Protein AF-A0A5C9DVX3-F1 (afdb_monomer_lite)

Structure (mmCIF, N/CA/C/O backbone):
data_AF-A0A5C9DVX3-F1
#
_entry.id   AF-A0A5C9DVX3-F1
#
loop_
_atom_site.group_PDB
_atom_site.id
_atom_site.type_symbol
_atom_site.label_atom_id
_atom_site.label_alt_id
_atom_site.label_comp_id
_atom_site.label_asym_id
_atom_site.label_entity_id
_atom_site.label_seq_id
_atom_site.pdbx_PDB_ins_code
_atom_site.Cartn_x
_atom_site.Cartn_y
_atom_site.Cartn_z
_atom_site.occupancy
_atom_site.B_iso_or_equiv
_atom_site.auth_seq_id
_atom_site.auth_comp_id
_atom_site.auth_asym_id
_atom_site.auth_atom_id
_atom_site.pdbx_PDB_model_num
ATOM 1 N N . MET A 1 1 ? 12.433 -5.800 -18.754 1.00 33.38 1 MET A N 1
ATOM 2 C CA . MET A 1 1 ? 11.042 -5.882 -19.248 1.00 33.38 1 MET A CA 1
ATOM 3 C C . MET A 1 1 ? 10.271 -4.743 -18.607 1.00 33.38 1 MET A C 1
ATOM 5 O O . MET A 1 1 ? 10.291 -4.656 -17.389 1.00 33.38 1 MET A O 1
ATOM 9 N N . GLY A 1 2 ? 9.710 -3.823 -19.393 1.00 39.47 2 GLY A N 1
ATOM 10 C CA . GLY A 1 2 ? 8.912 -2.724 -18.844 1.00 39.47 2 GLY A CA 1
ATOM 11 C C . GLY A 1 2 ? 7.552 -3.257 -18.413 1.00 39.47 2 GLY A C 1
ATOM 12 O O . GLY A 1 2 ? 6.823 -3.784 -19.248 1.00 39.47 2 GLY A O 1
ATOM 13 N N . GLN A 1 3 ? 7.237 -3.179 -17.122 1.00 51.22 3 GLN A N 1
ATOM 14 C CA . GLN A 1 3 ? 5.872 -3.402 -16.661 1.00 51.22 3 GLN A CA 1
ATOM 15 C C . GLN A 1 3 ? 5.030 -2.209 -17.138 1.00 51.22 3 GLN A C 1
ATOM 17 O O . GLN A 1 3 ? 5.364 -1.066 -16.827 1.00 51.22 3 GLN A O 1
ATOM 22 N N . ASN A 1 4 ? 3.970 -2.458 -17.912 1.00 55.84 4 ASN A N 1
ATOM 23 C CA . ASN A 1 4 ? 2.972 -1.434 -18.224 1.00 55.84 4 ASN A CA 1
ATOM 24 C C . ASN A 1 4 ? 2.184 -1.137 -16.944 1.00 55.84 4 ASN A C 1
ATOM 26 O O . ASN A 1 4 ? 1.189 -1.794 -16.648 1.00 55.84 4 ASN A O 1
ATOM 30 N N . LEU A 1 5 ? 2.673 -0.186 -16.151 1.00 67.06 5 LEU A N 1
ATOM 31 C CA . LEU A 1 5 ? 1.954 0.327 -14.994 1.00 67.06 5 LEU A CA 1
ATOM 32 C C . LEU A 1 5 ? 0.912 1.335 -15.493 1.00 67.06 5 LEU A C 1
ATOM 34 O O . LEU A 1 5 ? 1.266 2.374 -16.045 1.00 67.06 5 LEU A O 1
ATOM 38 N N . GLU A 1 6 ? -0.369 1.048 -15.272 1.00 70.56 6 GLU A N 1
ATOM 39 C CA . GLU A 1 6 ? -1.479 1.962 -15.562 1.00 70.56 6 GLU A CA 1
ATOM 40 C C . GLU A 1 6 ? -2.295 2.223 -14.290 1.00 70.56 6 GLU A C 1
ATOM 42 O O . GLU A 1 6 ? -2.454 1.344 -13.446 1.00 70.56 6 GLU A O 1
ATOM 47 N N . GLY A 1 7 ? -2.823 3.438 -14.125 1.00 75.19 7 GLY A N 1
ATOM 48 C CA . GLY A 1 7 ? -3.703 3.775 -13.001 1.00 75.19 7 GLY A CA 1
ATOM 49 C C . GLY A 1 7 ? -2.993 3.875 -11.640 1.00 75.19 7 GLY A C 1
ATOM 50 O O . GLY A 1 7 ? -2.005 4.593 -11.490 1.00 75.19 7 GLY A O 1
ATOM 51 N N . ILE A 1 8 ? -3.539 3.201 -10.618 1.00 77.00 8 ILE A N 1
ATOM 52 C CA . ILE A 1 8 ? -3.062 3.275 -9.220 1.00 77.00 8 ILE A CA 1
ATOM 53 C C . ILE A 1 8 ? -1.598 2.813 -9.070 1.00 77.00 8 ILE A C 1
ATOM 55 O O . ILE A 1 8 ? -0.836 3.545 -8.431 1.00 77.00 8 ILE A O 1
ATOM 59 N N . PRO A 1 9 ? -1.166 1.678 -9.663 1.00 83.56 9 PRO A N 1
ATOM 60 C CA . PRO A 1 9 ? 0.241 1.274 -9.660 1.00 83.56 9 PRO A CA 1
ATOM 61 C C . PRO A 1 9 ? 1.209 2.354 -10.163 1.00 83.56 9 PRO A C 1
ATOM 63 O O . PRO A 1 9 ? 2.208 2.630 -9.505 1.00 83.56 9 PRO A O 1
ATOM 66 N N . ALA A 1 10 ? 0.900 3.025 -11.279 1.00 82.88 10 ALA A N 1
ATOM 67 C CA . ALA A 1 10 ? 1.763 4.066 -11.850 1.00 82.88 10 ALA A CA 1
ATOM 68 C C . ALA A 1 10 ? 1.896 5.297 -10.935 1.00 82.88 10 ALA A C 1
ATOM 70 O O . ALA A 1 10 ? 2.981 5.870 -10.786 1.00 82.88 10 ALA A O 1
ATOM 71 N N . LEU A 1 11 ? 0.791 5.689 -10.290 1.00 80.69 11 LEU A N 1
ATOM 72 C CA . LEU A 1 11 ? 0.776 6.785 -9.322 1.00 80.69 11 LEU A CA 1
ATOM 73 C C . LEU A 1 11 ? 1.651 6.458 -8.107 1.00 80.69 11 LEU A C 1
ATOM 75 O O . LEU A 1 11 ? 2.504 7.258 -7.727 1.00 80.69 11 LEU A O 1
ATOM 79 N N . LEU A 1 12 ? 1.456 5.280 -7.511 1.00 83.44 12 LEU A N 1
ATOM 80 C CA . LEU A 1 12 ? 2.228 4.847 -6.347 1.00 83.44 12 LEU A CA 1
ATOM 81 C C . LEU A 1 12 ? 3.705 4.689 -6.691 1.00 83.44 12 LEU A C 1
ATOM 83 O O . LEU A 1 12 ? 4.555 5.126 -5.919 1.00 83.44 12 LEU A O 1
ATOM 87 N N . TYR A 1 13 ? 4.012 4.160 -7.874 1.00 83.81 13 TYR A N 1
ATOM 88 C CA . TYR A 1 13 ? 5.383 4.051 -8.355 1.00 83.81 13 TYR A CA 1
ATOM 89 C C . TYR A 1 13 ? 6.066 5.405 -8.411 1.00 83.81 13 TYR A C 1
ATOM 91 O O . TYR A 1 13 ? 7.177 5.546 -7.914 1.00 83.81 13 TYR A O 1
ATOM 99 N N . SER A 1 14 ? 5.385 6.419 -8.936 1.00 82.81 14 SER A N 1
ATOM 100 C CA . SER A 1 14 ? 5.941 7.770 -9.025 1.00 82.81 14 SER A CA 1
ATOM 101 C C . SER A 1 14 ? 6.258 8.357 -7.642 1.00 82.81 14 SER A C 1
ATOM 103 O O . SER A 1 14 ? 7.316 8.957 -7.462 1.00 82.81 14 SER A O 1
ATOM 105 N N . VAL A 1 15 ? 5.384 8.135 -6.652 1.00 81.00 15 VAL A N 1
ATOM 106 C CA . VAL A 1 15 ? 5.591 8.584 -5.262 1.00 81.00 15 VAL A CA 1
ATOM 107 C C . VAL A 1 15 ? 6.782 7.872 -4.615 1.00 81.00 15 VAL A C 1
ATOM 109 O O . VAL A 1 15 ? 7.666 8.527 -4.068 1.00 81.00 15 VAL A O 1
ATOM 112 N N . PHE A 1 16 ? 6.840 6.540 -4.692 1.00 83.19 16 PHE A N 1
ATOM 113 C CA . PHE A 1 16 ? 7.924 5.763 -4.082 1.00 83.19 16 PHE A CA 1
ATOM 114 C C . PHE A 1 16 ? 9.266 5.926 -4.811 1.00 83.19 16 PHE A C 1
ATOM 116 O O . PHE A 1 16 ? 10.325 5.873 -4.188 1.00 83.19 16 PHE A O 1
ATOM 123 N N . TRP A 1 17 ? 9.252 6.158 -6.125 1.00 84.88 17 TRP A N 1
ATOM 124 C CA . TRP A 1 17 ? 10.472 6.366 -6.903 1.00 84.88 17 TRP A CA 1
ATOM 125 C C . TRP A 1 17 ? 11.194 7.644 -6.487 1.00 84.88 17 TRP A C 1
ATOM 127 O O . TRP A 1 17 ? 12.403 7.608 -6.259 1.00 84.88 17 TRP A O 1
ATOM 137 N N . GLN A 1 18 ? 10.462 8.751 -6.328 1.00 82.06 18 GLN A N 1
ATOM 138 C CA . GLN A 1 18 ? 11.050 10.015 -5.879 1.00 82.06 18 GLN A CA 1
ATOM 139 C C . GLN A 1 18 ? 11.680 9.870 -4.492 1.00 82.06 18 GLN A C 1
ATOM 141 O O . GLN A 1 18 ? 12.819 10.278 -4.275 1.00 82.06 18 GLN A O 1
ATOM 146 N N . THR A 1 19 ? 10.982 9.217 -3.567 1.00 79.62 19 THR A N 1
ATOM 147 C CA . THR A 1 19 ? 11.443 9.069 -2.181 1.00 79.62 19 THR A CA 1
ATOM 148 C C . THR A 1 19 ? 12.609 8.089 -2.054 1.00 79.62 19 THR A C 1
ATOM 150 O O . THR A 1 19 ? 13.501 8.299 -1.231 1.00 79.62 19 THR A O 1
ATOM 153 N N . LYS A 1 20 ? 12.672 7.064 -2.914 1.00 78.44 20 LYS A N 1
ATOM 154 C CA . LYS A 1 20 ? 13.849 6.197 -3.064 1.00 78.44 20 LYS A CA 1
ATOM 155 C C . LYS A 1 20 ? 15.043 6.956 -3.639 1.00 78.44 20 LYS A C 1
ATOM 157 O O . LYS A 1 20 ? 16.143 6.823 -3.114 1.00 78.44 20 LYS A O 1
ATOM 162 N N . ALA A 1 21 ? 14.845 7.744 -4.697 1.00 75.94 21 ALA A N 1
ATOM 163 C CA . ALA A 1 21 ? 15.920 8.507 -5.337 1.00 75.94 21 ALA A CA 1
ATOM 164 C C . ALA A 1 21 ? 16.588 9.503 -4.372 1.00 75.94 21 ALA A C 1
ATOM 166 O O . ALA A 1 21 ? 17.780 9.770 -4.494 1.00 75.94 21 ALA A O 1
ATOM 167 N N . MET A 1 22 ? 15.836 10.00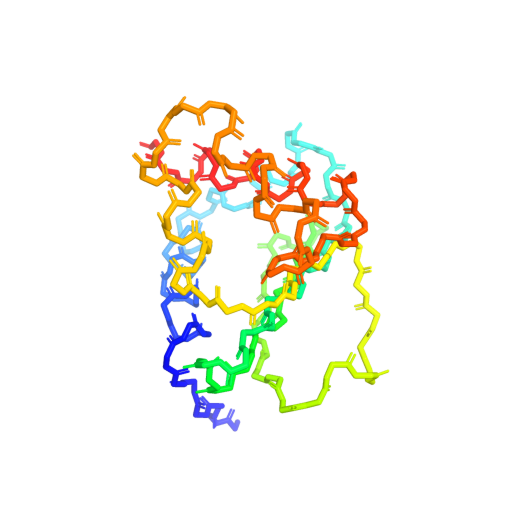7 -3.392 1.00 80.94 22 MET A N 1
ATOM 168 C CA . MET A 1 22 ? 16.326 10.918 -2.354 1.00 80.94 22 MET A CA 1
ATOM 169 C C . MET A 1 22 ? 16.909 10.211 -1.116 1.00 80.94 22 MET A C 1
ATOM 171 O O . MET A 1 22 ? 17.375 10.887 -0.209 1.00 80.94 22 MET A O 1
ATOM 175 N N . GLY A 1 23 ? 16.874 8.875 -1.040 1.00 80.56 23 GLY A N 1
ATOM 176 C CA . GLY A 1 23 ? 17.358 8.099 0.115 1.00 80.56 23 GLY A CA 1
ATOM 177 C C . GLY A 1 23 ? 16.396 8.029 1.311 1.00 80.56 23 GLY A C 1
ATOM 178 O O . GLY A 1 23 ? 16.533 7.140 2.150 1.00 80.56 23 GLY A O 1
ATOM 179 N N . PHE A 1 24 ? 15.364 8.877 1.349 1.00 85.38 24 PHE A N 1
ATOM 180 C CA . PHE A 1 24 ? 14.411 8.968 2.461 1.00 85.38 24 PHE A CA 1
ATOM 181 C C . PHE A 1 24 ? 13.624 7.691 2.735 1.00 85.38 24 PHE A C 1
ATOM 183 O O . PHE A 1 24 ? 13.255 7.426 3.879 1.00 85.38 24 PHE A O 1
ATOM 190 N N . LEU A 1 25 ? 13.349 6.883 1.706 1.00 86.88 25 LEU A N 1
ATOM 191 C CA . LEU A 1 25 ? 12.593 5.647 1.900 1.00 86.88 25 LEU A CA 1
ATOM 192 C C . LEU A 1 25 ? 13.301 4.703 2.883 1.00 86.88 25 LEU A C 1
ATOM 194 O O . LEU A 1 25 ? 12.649 4.161 3.770 1.00 86.88 25 LEU A O 1
ATOM 198 N N . LYS A 1 26 ? 14.626 4.547 2.764 1.00 88.44 26 LYS A N 1
ATOM 199 C CA . LYS A 1 26 ? 15.406 3.684 3.658 1.00 88.44 26 LYS A CA 1
ATOM 200 C C . LYS A 1 26 ? 15.366 4.198 5.097 1.00 88.44 26 LYS A C 1
ATOM 202 O O . LYS A 1 26 ? 15.046 3.436 6.000 1.00 88.44 26 LYS A O 1
ATOM 207 N N . GLU A 1 27 ? 15.592 5.496 5.289 1.00 88.88 27 GLU A N 1
ATOM 208 C CA . GLU A 1 27 ? 15.560 6.136 6.611 1.00 88.88 27 GLU A CA 1
ATOM 209 C C . GLU A 1 27 ? 14.200 5.961 7.305 1.00 88.88 27 GLU A C 1
ATOM 211 O O . GLU A 1 27 ? 14.129 5.643 8.492 1.00 88.88 27 GLU A O 1
ATOM 216 N N . ILE A 1 28 ? 13.100 6.113 6.559 1.00 88.62 28 ILE A N 1
ATOM 217 C CA . ILE A 1 28 ? 11.743 5.933 7.090 1.00 88.62 28 ILE A CA 1
ATOM 218 C C . ILE A 1 28 ? 11.490 4.476 7.489 1.00 88.62 28 ILE A C 1
ATOM 220 O O . ILE A 1 28 ? 10.878 4.232 8.532 1.00 88.62 28 ILE A O 1
ATOM 224 N N . LEU A 1 29 ? 11.923 3.512 6.672 1.00 90.06 29 LEU A N 1
ATOM 225 C CA . LEU A 1 29 ? 11.746 2.087 6.965 1.00 90.06 29 LEU A CA 1
ATOM 226 C C . LEU A 1 29 ? 12.577 1.655 8.183 1.00 90.06 29 LEU A C 1
ATOM 228 O O . LEU A 1 29 ? 12.052 0.941 9.041 1.00 90.06 29 LEU A O 1
ATOM 232 N N . GLU A 1 30 ? 13.811 2.146 8.311 1.00 90.31 30 GLU A N 1
ATOM 233 C CA . GLU A 1 30 ? 14.685 1.897 9.464 1.00 90.31 30 GLU A CA 1
ATOM 234 C C . GLU A 1 30 ? 14.112 2.496 10.758 1.00 90.31 30 GLU A C 1
ATOM 236 O O . GLU A 1 30 ? 13.989 1.787 11.761 1.00 90.31 30 GLU A O 1
ATOM 241 N N . ASP A 1 31 ? 13.677 3.761 10.741 1.00 89.88 31 ASP A N 1
ATOM 242 C CA . ASP A 1 31 ? 13.101 4.413 11.925 1.00 89.88 31 ASP A CA 1
ATOM 243 C C . ASP A 1 31 ? 11.798 3.737 12.382 1.00 89.88 31 ASP A C 1
ATOM 245 O O . ASP A 1 31 ? 11.539 3.564 13.576 1.00 89.88 31 ASP A O 1
ATOM 249 N N . LEU A 1 32 ? 10.982 3.279 11.428 1.00 88.25 32 LEU A N 1
ATOM 250 C CA . LEU A 1 32 ? 9.756 2.532 11.715 1.00 88.25 32 LEU A CA 1
ATOM 251 C C . LEU A 1 32 ? 9.994 1.039 11.996 1.00 88.25 32 LEU A C 1
ATOM 253 O O . LEU A 1 32 ? 9.026 0.332 12.301 1.00 88.25 32 LEU A O 1
ATOM 257 N N . LYS A 1 33 ? 11.244 0.558 11.934 1.00 88.62 33 LYS A N 1
ATOM 258 C CA . LYS A 1 33 ? 11.638 -0.851 12.120 1.00 88.62 33 LYS A CA 1
ATOM 259 C C . LYS A 1 33 ? 10.812 -1.802 11.252 1.00 88.62 33 LYS A C 1
ATOM 261 O O . LYS A 1 33 ? 10.244 -2.790 11.731 1.00 88.62 33 LYS A O 1
ATOM 266 N N . VAL A 1 34 ? 10.685 -1.460 9.977 1.00 87.38 34 VAL A N 1
ATOM 267 C CA . VAL A 1 34 ? 9.981 -2.261 8.976 1.00 87.38 34 VAL A CA 1
ATOM 268 C C . VAL A 1 34 ? 11.017 -3.112 8.249 1.00 87.38 34 VAL A C 1
ATOM 270 O O . VAL A 1 34 ? 11.850 -2.551 7.557 1.00 87.38 34 VAL A O 1
ATOM 273 N N . GLN A 1 35 ? 10.978 -4.438 8.439 1.00 85.81 35 GLN A N 1
ATOM 274 C CA . GLN A 1 35 ? 11.823 -5.387 7.695 1.00 85.81 35 GLN A CA 1
ATOM 275 C C . GLN A 1 35 ? 11.219 -5.669 6.323 1.00 85.81 35 GLN A C 1
ATOM 277 O O . GLN A 1 35 ? 11.710 -5.147 5.340 1.00 85.81 35 GLN A O 1
ATOM 282 N N . ASP A 1 36 ? 10.086 -6.367 6.280 1.00 91.50 36 ASP A N 1
ATOM 283 C CA . ASP A 1 36 ? 9.297 -6.542 5.064 1.00 91.50 36 ASP A CA 1
ATOM 284 C C . ASP A 1 36 ? 7.877 -6.030 5.302 1.00 91.50 36 ASP A C 1
ATOM 286 O O . ASP A 1 36 ? 7.315 -6.174 6.400 1.00 91.50 36 ASP A O 1
ATOM 290 N N . LEU A 1 37 ? 7.303 -5.373 4.294 1.00 94.50 37 LEU A N 1
ATOM 291 C CA . LEU A 1 37 ? 5.902 -4.971 4.309 1.00 94.50 37 LEU A CA 1
ATOM 292 C C . LEU A 1 37 ? 5.282 -5.073 2.920 1.00 94.50 37 LEU A C 1
ATOM 294 O O . LEU A 1 37 ? 5.711 -4.409 1.980 1.00 94.50 37 LEU A O 1
ATOM 298 N N . SER A 1 38 ? 4.197 -5.829 2.834 1.00 96.12 38 SER A N 1
ATOM 299 C CA . SER A 1 38 ? 3.430 -6.052 1.614 1.00 96.12 38 SER A CA 1
ATOM 300 C C . SER A 1 38 ? 1.990 -5.552 1.773 1.00 96.12 38 SER A C 1
ATOM 302 O O . SER A 1 38 ? 1.267 -5.930 2.699 1.00 96.12 38 SER A O 1
ATOM 304 N N . ILE A 1 39 ? 1.557 -4.651 0.888 1.00 96.12 39 ILE A N 1
ATOM 305 C CA . ILE A 1 39 ? 0.240 -4.008 0.948 1.00 96.12 39 ILE A CA 1
ATOM 306 C C . ILE A 1 39 ? -0.479 -4.144 -0.382 1.00 96.12 39 ILE A C 1
ATOM 308 O O . ILE A 1 39 ? -0.025 -3.636 -1.405 1.00 96.12 39 ILE A O 1
ATOM 312 N N . LEU A 1 40 ? -1.648 -4.773 -0.349 1.00 95.31 40 LEU A N 1
ATOM 313 C CA . LEU A 1 40 ? -2.497 -4.954 -1.516 1.00 95.31 40 LEU A CA 1
ATOM 314 C C . LEU A 1 40 ? -3.637 -3.928 -1.542 1.00 95.31 40 LEU A C 1
ATOM 316 O O . LEU A 1 40 ? -4.438 -3.819 -0.613 1.00 95.31 40 LEU A O 1
ATOM 320 N N . LEU A 1 41 ? -3.774 -3.220 -2.654 1.00 92.81 41 LEU A N 1
ATOM 321 C CA . LEU A 1 41 ? -4.900 -2.346 -2.956 1.00 92.81 41 LEU A CA 1
ATOM 322 C C . LEU A 1 41 ? -5.671 -2.926 -4.141 1.00 92.81 41 LEU A C 1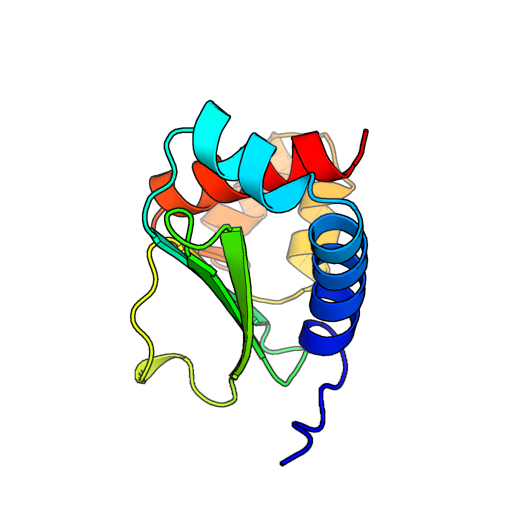
ATOM 324 O O . LEU A 1 41 ? -5.186 -2.923 -5.270 1.00 92.81 41 LEU A O 1
ATOM 328 N N . TYR A 1 42 ? -6.884 -3.417 -3.896 1.00 92.38 42 TYR A N 1
ATOM 329 C CA . TYR A 1 42 ? -7.709 -4.040 -4.927 1.00 92.38 42 TYR A CA 1
ATOM 330 C C . TYR A 1 42 ? -9.106 -3.418 -4.977 1.00 92.38 42 TYR A C 1
ATOM 332 O O . TYR A 1 42 ? -9.991 -3.727 -4.167 1.00 92.38 42 TYR A O 1
ATOM 340 N N . PHE A 1 43 ? -9.321 -2.548 -5.962 1.00 89.75 43 PHE A N 1
ATOM 341 C CA . PHE A 1 43 ? -10.592 -1.862 -6.166 1.00 89.75 43 PHE A CA 1
ATOM 342 C C . PHE A 1 43 ? -11.300 -2.406 -7.406 1.00 89.75 43 PHE A C 1
ATOM 344 O O . PHE A 1 43 ? -10.746 -2.437 -8.498 1.00 89.75 43 PHE A O 1
ATOM 351 N N . ARG A 1 44 ? -12.550 -2.849 -7.260 1.00 85.94 44 ARG A N 1
ATOM 352 C CA . ARG A 1 44 ? -13.296 -3.486 -8.361 1.00 85.94 44 ARG A CA 1
ATOM 353 C C . ARG A 1 44 ? -13.635 -2.514 -9.491 1.00 85.94 44 ARG A C 1
ATOM 355 O O . ARG A 1 44 ? -13.786 -2.942 -10.627 1.00 85.94 44 ARG A O 1
ATOM 362 N N . ASP A 1 45 ? -13.777 -1.236 -9.156 1.00 85.62 45 ASP A N 1
ATOM 363 C CA . ASP A 1 45 ? -14.043 -0.117 -10.063 1.00 85.62 45 ASP A CA 1
ATOM 364 C C . ASP A 1 45 ? -12.758 0.531 -10.609 1.00 85.62 45 ASP A C 1
ATOM 366 O O . ASP A 1 45 ? -12.848 1.486 -11.376 1.00 85.62 45 ASP A O 1
ATOM 370 N N . TYR A 1 46 ? -11.576 0.034 -10.222 1.00 81.88 46 TYR A N 1
ATOM 371 C CA . TYR A 1 46 ? -10.289 0.573 -10.654 1.00 81.88 46 TYR A CA 1
ATOM 372 C C . TYR A 1 46 ? -9.260 -0.553 -10.813 1.00 81.88 46 TYR A C 1
ATOM 374 O O . TYR A 1 46 ? -8.599 -0.952 -9.854 1.00 81.88 46 TYR A O 1
ATOM 382 N N . LYS A 1 47 ? -9.167 -1.083 -12.037 1.00 84.38 47 LYS A N 1
ATOM 383 C CA . LYS A 1 47 ? -8.204 -2.119 -12.426 1.00 84.38 47 LYS A CA 1
ATOM 384 C C . LYS A 1 47 ? -7.068 -1.521 -13.278 1.00 84.38 47 LYS A C 1
ATOM 386 O O . LYS A 1 47 ? -7.337 -0.555 -13.992 1.00 84.38 47 LYS A O 1
ATOM 391 N N . PRO A 1 48 ? -5.854 -2.102 -13.248 1.00 88.12 48 PRO A N 1
ATOM 392 C CA . PRO A 1 48 ? -5.451 -3.219 -12.388 1.00 88.12 48 PRO A CA 1
ATOM 393 C C . PRO A 1 48 ? -5.338 -2.804 -10.911 1.00 88.12 48 PRO A C 1
ATOM 395 O O . PRO A 1 48 ? -5.210 -1.623 -10.580 1.00 88.12 48 PRO A O 1
ATOM 398 N N . GLY A 1 49 ? -5.429 -3.787 -10.012 1.00 89.50 49 GLY A N 1
ATOM 399 C CA . GLY A 1 49 ? -5.067 -3.603 -8.607 1.00 89.50 49 GLY A CA 1
ATOM 400 C C . GLY A 1 49 ? -3.563 -3.371 -8.450 1.00 89.50 49 GLY A C 1
ATOM 401 O O . GLY A 1 49 ? -2.807 -3.435 -9.417 1.00 89.50 49 GLY A O 1
ATOM 402 N N . CYS A 1 50 ? -3.119 -3.113 -7.226 1.00 92.81 50 CYS A N 1
ATOM 403 C CA . CYS A 1 50 ? -1.727 -2.794 -6.929 1.00 92.81 50 CYS A CA 1
ATOM 404 C C . CYS A 1 50 ? -1.248 -3.577 -5.710 1.00 92.81 50 CYS A C 1
ATOM 406 O O . CYS A 1 50 ? -1.832 -3.432 -4.635 1.00 92.81 50 CYS A O 1
ATOM 408 N N . LEU A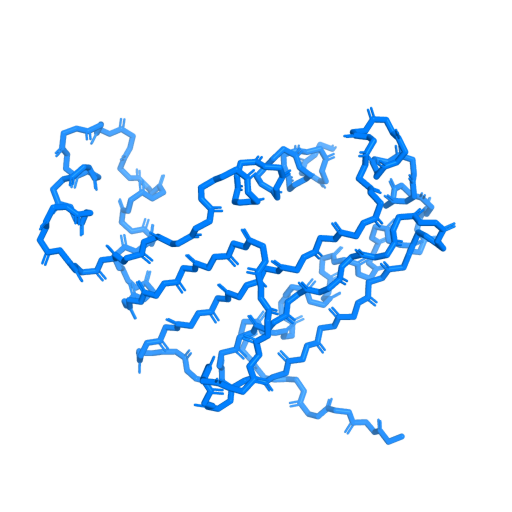 1 51 ? -0.170 -4.344 -5.850 1.00 94.31 51 LEU A N 1
ATOM 409 C CA . LEU A 1 51 ? 0.605 -4.850 -4.720 1.00 94.31 51 LEU A CA 1
ATOM 410 C C . LEU A 1 51 ? 1.837 -3.965 -4.541 1.00 94.31 51 LEU A C 1
ATOM 412 O O . LEU A 1 51 ? 2.509 -3.627 -5.511 1.00 94.31 51 LEU A O 1
ATOM 416 N N . ILE A 1 52 ? 2.093 -3.559 -3.305 1.00 94.56 52 ILE A N 1
ATOM 417 C CA . ILE A 1 52 ? 3.225 -2.723 -2.915 1.00 94.56 52 ILE A CA 1
ATOM 418 C C . ILE A 1 52 ? 4.078 -3.562 -1.980 1.00 94.56 52 ILE A C 1
ATOM 420 O O . ILE A 1 52 ? 3.573 -4.004 -0.949 1.00 94.56 52 ILE A O 1
ATOM 424 N N . ILE A 1 53 ? 5.343 -3.761 -2.315 1.00 94.56 53 ILE A N 1
ATOM 425 C CA . ILE A 1 53 ? 6.301 -4.519 -1.513 1.00 94.56 53 ILE A CA 1
ATOM 426 C C . ILE A 1 53 ? 7.408 -3.558 -1.100 1.00 94.56 53 ILE A C 1
ATOM 428 O O . ILE A 1 53 ? 7.976 -2.864 -1.941 1.00 94.56 53 ILE A O 1
ATOM 432 N N . LEU A 1 54 ? 7.686 -3.488 0.196 1.00 93.50 54 LEU A N 1
ATOM 433 C CA . LEU A 1 54 ? 8.750 -2.683 0.782 1.00 93.50 54 LEU A CA 1
ATOM 434 C C . LEU A 1 54 ? 9.736 -3.627 1.468 1.00 93.50 54 LEU A C 1
ATOM 436 O O . LEU A 1 54 ? 9.344 -4.346 2.384 1.00 93.50 54 LEU A O 1
ATOM 440 N N . ASP A 1 55 ? 10.990 -3.586 1.024 1.00 90.62 55 ASP A N 1
ATOM 441 C CA . ASP A 1 55 ? 12.127 -4.314 1.597 1.00 90.62 55 ASP A CA 1
ATOM 442 C C . ASP A 1 55 ? 12.978 -3.282 2.347 1.00 90.62 55 ASP A C 1
ATOM 444 O O . ASP A 1 55 ? 13.639 -2.422 1.750 1.00 90.62 55 ASP A O 1
ATOM 448 N N . GLY A 1 56 ? 12.879 -3.317 3.672 1.00 83.38 56 GLY A N 1
ATOM 449 C CA . GLY A 1 56 ? 13.546 -2.410 4.597 1.00 83.38 56 GLY A CA 1
ATOM 450 C C . GLY A 1 56 ? 15.037 -2.670 4.734 1.00 83.38 56 GLY A C 1
ATOM 451 O O . GLY A 1 56 ? 15.792 -1.711 4.880 1.00 83.38 56 GLY A O 1
ATOM 452 N N . ASP A 1 57 ? 15.484 -3.919 4.593 1.00 84.50 57 ASP A N 1
ATOM 453 C CA . ASP A 1 57 ? 16.909 -4.264 4.650 1.00 84.50 57 ASP A CA 1
ATOM 454 C C . ASP A 1 57 ? 17.672 -3.609 3.488 1.00 84.50 57 ASP A C 1
ATOM 456 O O . ASP A 1 57 ? 18.781 -3.084 3.651 1.00 84.50 57 ASP A O 1
ATOM 460 N N . LYS A 1 58 ? 17.061 -3.586 2.299 1.00 83.50 58 LYS A N 1
ATOM 461 C CA . LYS A 1 58 ? 17.630 -2.947 1.105 1.00 83.50 58 LYS A CA 1
ATOM 462 C C . LYS A 1 58 ? 17.157 -1.509 0.896 1.00 83.50 58 LYS A C 1
ATOM 464 O O . LYS A 1 58 ? 17.747 -0.802 0.077 1.00 83.50 58 LYS A O 1
ATOM 469 N N . GLY A 1 59 ? 16.123 -1.058 1.605 1.00 84.00 59 GLY A N 1
ATOM 470 C CA . GLY A 1 59 ? 15.495 0.249 1.397 1.00 84.00 59 GLY A CA 1
ATOM 471 C C . GLY A 1 59 ? 14.900 0.399 -0.007 1.00 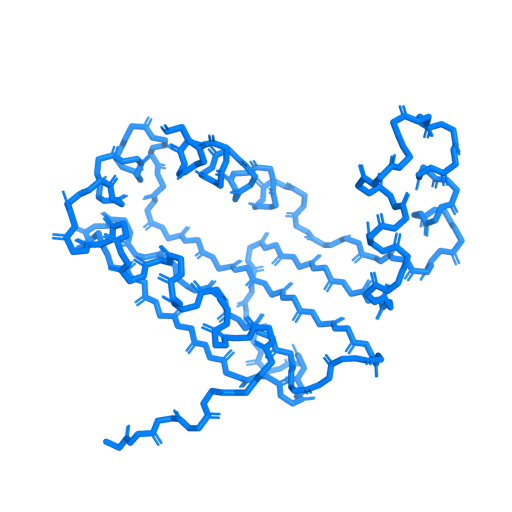84.00 59 GLY A C 1
ATOM 472 O O . GLY A 1 59 ? 14.987 1.469 -0.617 1.00 84.00 59 GLY A O 1
ATOM 473 N N . VAL A 1 60 ? 14.359 -0.685 -0.563 1.00 86.75 60 VAL A N 1
ATOM 474 C CA . VAL A 1 60 ? 13.785 -0.716 -1.913 1.00 86.75 60 VAL A CA 1
ATOM 475 C C . VAL A 1 60 ? 12.287 -0.972 -1.860 1.00 86.75 60 VAL A C 1
ATOM 477 O O . VAL A 1 60 ? 11.738 -1.426 -0.860 1.00 86.75 60 VAL A O 1
ATOM 480 N N . PHE A 1 61 ? 11.624 -0.657 -2.967 1.00 91.12 61 PHE A N 1
ATOM 481 C CA . PHE A 1 61 ? 10.226 -0.980 -3.166 1.00 91.12 61 PHE A CA 1
ATOM 482 C C . PHE A 1 61 ? 10.042 -1.666 -4.513 1.00 91.12 61 PHE A C 1
ATOM 484 O O . PHE A 1 61 ? 10.779 -1.387 -5.467 1.00 91.12 61 PHE A O 1
ATOM 491 N N . GLU A 1 62 ? 9.013 -2.494 -4.584 1.00 91.75 62 GLU A N 1
ATOM 492 C CA . GLU A 1 62 ? 8.482 -3.072 -5.807 1.00 91.75 62 GLU A CA 1
ATOM 493 C C . GLU A 1 62 ? 6.977 -2.819 -5.852 1.00 91.75 62 GLU A C 1
ATOM 495 O O . GLU A 1 62 ? 6.291 -2.800 -4.826 1.00 91.75 62 GLU A O 1
ATOM 500 N N . ILE A 1 63 ? 6.470 -2.547 -7.051 1.00 91.56 63 ILE A N 1
ATOM 501 C CA . ILE A 1 63 ? 5.044 -2.346 -7.287 1.00 91.56 63 ILE A CA 1
ATOM 502 C C . ILE A 1 63 ? 4.638 -3.250 -8.427 1.00 91.56 63 ILE A C 1
ATOM 504 O O . ILE A 1 63 ? 5.207 -3.170 -9.512 1.00 91.56 63 ILE A O 1
ATOM 508 N N . GLU A 1 64 ? 3.624 -4.063 -8.172 1.00 91.25 64 GLU A N 1
ATOM 509 C CA . GLU A 1 64 ? 3.098 -5.018 -9.131 1.00 91.25 64 GLU A CA 1
ATOM 510 C C . GLU A 1 64 ? 1.638 -4.704 -9.446 1.00 91.25 64 GLU A C 1
ATOM 512 O O . GLU A 1 64 ? 0.846 -4.321 -8.575 1.00 91.25 64 GLU A O 1
ATOM 517 N N . SER A 1 65 ? 1.275 -4.879 -10.714 1.00 91.06 65 SER A N 1
ATOM 518 C CA . SER A 1 65 ? -0.122 -4.827 -11.145 1.00 91.06 65 SER A CA 1
ATOM 519 C C . SER A 1 65 ? -0.807 -6.152 -10.820 1.00 91.06 65 SER A C 1
ATOM 521 O O . SER A 1 65 ? -0.266 -7.217 -11.101 1.00 91.06 65 SER A O 1
ATOM 523 N N . VAL A 1 66 ? -2.003 -6.084 -10.236 1.00 90.38 66 VAL A N 1
ATOM 524 C CA . VAL A 1 66 ? -2.733 -7.258 -9.739 1.00 90.38 66 VAL A CA 1
ATOM 525 C C . VAL A 1 66 ? -4.086 -7.380 -10.427 1.00 90.38 66 VAL A C 1
ATOM 527 O O . VAL A 1 66 ? -4.993 -6.580 -10.184 1.00 90.38 66 VAL A O 1
ATOM 530 N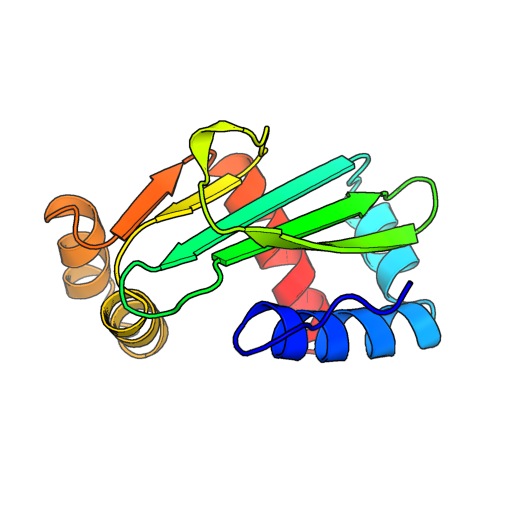 N . ASP A 1 67 ? -4.254 -8.428 -11.228 1.00 87.81 67 ASP A N 1
ATOM 531 C CA . ASP A 1 67 ? -5.540 -8.758 -11.852 1.00 87.81 67 ASP A CA 1
ATOM 532 C C . ASP A 1 67 ? -6.430 -9.615 -10.938 1.00 87.81 67 ASP A C 1
ATOM 534 O O . ASP A 1 67 ? -7.638 -9.355 -10.815 1.00 87.81 67 ASP A O 1
ATOM 538 N N . ASP A 1 68 ? -5.818 -10.580 -10.241 1.00 87.25 68 ASP A N 1
ATOM 539 C CA . ASP A 1 68 ? -6.453 -11.466 -9.262 1.00 87.25 68 ASP A CA 1
ATOM 540 C C . ASP A 1 68 ? -5.687 -11.443 -7.925 1.00 87.25 68 ASP A C 1
ATOM 542 O O . ASP A 1 68 ? -4.513 -11.816 -7.877 1.00 87.25 68 ASP A O 1
ATOM 546 N N . PRO A 1 69 ? -6.320 -11.010 -6.820 1.00 88.81 69 PRO A N 1
ATOM 547 C CA . PRO A 1 69 ? -5.660 -10.913 -5.526 1.00 88.81 69 PRO A CA 1
ATOM 548 C C . PRO A 1 69 ? -5.462 -12.258 -4.808 1.00 88.81 69 PRO A C 1
ATOM 550 O O . PRO A 1 69 ? -4.888 -12.258 -3.719 1.00 88.81 69 PRO A O 1
ATOM 553 N N . SER A 1 70 ? -5.961 -13.388 -5.330 1.00 88.06 70 SER A N 1
ATOM 554 C CA . SER A 1 70 ? -5.867 -14.691 -4.647 1.00 88.06 70 SER A CA 1
ATOM 555 C C . SER A 1 70 ? -4.450 -15.258 -4.556 1.00 88.06 70 SER A C 1
ATOM 557 O O . SER A 1 70 ? -4.194 -16.083 -3.685 1.00 88.06 70 SER A O 1
ATOM 559 N N . ASN A 1 71 ? -3.549 -14.831 -5.443 1.00 87.38 71 ASN A N 1
ATOM 560 C CA . ASN A 1 71 ? -2.218 -15.427 -5.610 1.00 87.38 71 ASN A CA 1
ATOM 561 C C . ASN A 1 71 ? -1.114 -14.690 -4.843 1.00 87.38 71 ASN A C 1
ATOM 563 O O . ASN A 1 71 ? 0.059 -15.001 -5.020 1.00 87.38 71 ASN A O 1
ATOM 567 N N . PHE A 1 72 ? -1.481 -13.707 -4.021 1.00 88.69 72 PHE A N 1
ATOM 568 C CA . PHE A 1 72 ? -0.530 -12.831 -3.352 1.00 88.69 72 PHE A CA 1
ATOM 569 C C . PHE A 1 72 ? -0.657 -12.944 -1.839 1.00 88.69 72 PHE A C 1
ATOM 571 O O . PHE A 1 72 ? -1.758 -12.867 -1.284 1.00 88.69 72 PHE A O 1
ATOM 578 N N . GLU A 1 73 ? 0.486 -13.074 -1.175 1.00 91.38 73 GLU A N 1
ATOM 579 C CA . GLU A 1 73 ? 0.592 -12.868 0.263 1.00 91.38 73 GLU A CA 1
ATOM 580 C C . GLU A 1 73 ? 0.739 -11.372 0.549 1.00 91.38 73 GLU A C 1
ATOM 582 O O . GLU A 1 73 ? 1.395 -10.638 -0.191 1.00 91.38 73 GLU A O 1
ATOM 587 N N . TYR A 1 74 ? 0.057 -10.902 1.593 1.00 94.75 74 TYR A N 1
ATOM 588 C CA . TYR A 1 74 ? 0.085 -9.499 1.989 1.00 94.75 74 TYR A CA 1
ATOM 589 C C . TYR A 1 74 ? -0.072 -9.336 3.503 1.00 94.75 74 TYR A C 1
ATOM 591 O O . TYR A 1 74 ? -0.917 -9.977 4.135 1.00 94.75 74 TYR A O 1
ATOM 599 N N . ASP A 1 75 ? 0.675 -8.400 4.081 1.00 95.88 75 ASP A N 1
ATOM 600 C CA . ASP A 1 75 ? 0.566 -7.996 5.489 1.00 95.88 75 ASP A CA 1
ATOM 601 C C . ASP A 1 75 ? -0.673 -7.142 5.760 1.00 95.88 75 ASP A C 1
ATOM 603 O O . ASP A 1 75 ? -1.168 -7.059 6.891 1.00 95.88 75 ASP A O 1
ATOM 607 N N . GLY A 1 76 ? -1.170 -6.470 4.723 1.00 95.88 76 GLY A N 1
ATOM 608 C CA . GLY A 1 76 ? -2.353 -5.628 4.769 1.00 95.88 76 GLY A CA 1
ATOM 609 C C . GLY A 1 76 ? -3.019 -5.523 3.406 1.00 95.88 76 GLY A C 1
ATOM 610 O O . GLY A 1 76 ? -2.355 -5.495 2.377 1.00 95.88 76 GLY A O 1
ATOM 611 N N . ALA A 1 77 ? -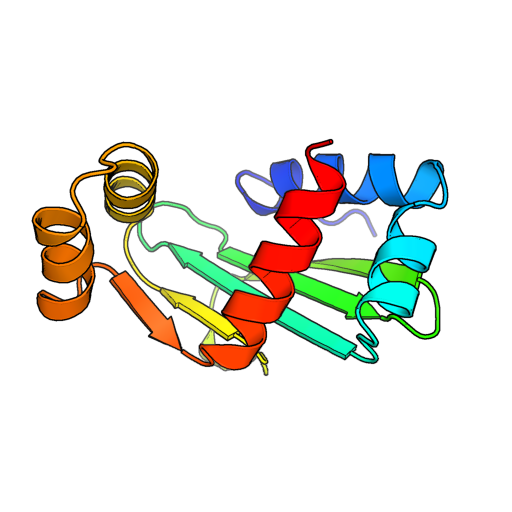4.347 -5.444 3.386 1.00 94.62 77 ALA A N 1
ATOM 612 C CA . ALA A 1 77 ? -5.070 -5.265 2.137 1.00 94.62 77 ALA A CA 1
ATOM 613 C C . ALA A 1 77 ? -6.326 -4.417 2.275 1.00 94.62 77 ALA A C 1
ATOM 615 O O . ALA A 1 77 ? -7.058 -4.499 3.267 1.00 94.62 77 ALA A O 1
ATOM 616 N N . VAL A 1 78 ? -6.602 -3.653 1.224 1.00 92.31 78 VAL A N 1
ATOM 617 C CA . VAL A 1 78 ? -7.827 -2.882 1.038 1.00 92.31 78 VAL A CA 1
ATOM 618 C C . VAL A 1 78 ? -8.564 -3.442 -0.168 1.00 92.31 78 VAL A C 1
ATOM 620 O O . VAL A 1 78 ? -8.070 -3.380 -1.290 1.00 92.31 78 VAL A O 1
ATOM 623 N N . PHE A 1 79 ? -9.768 -3.954 0.061 1.00 91.94 79 PHE A N 1
ATOM 624 C CA . PHE A 1 79 ? -10.674 -4.408 -0.989 1.00 91.94 79 PHE A CA 1
ATOM 625 C C . PHE A 1 79 ? -11.911 -3.522 -1.030 1.00 91.94 79 PHE A C 1
ATOM 627 O O . PHE A 1 79 ? -12.443 -3.166 0.021 1.00 91.94 79 PHE A O 1
ATOM 634 N N . GLY A 1 80 ? -12.446 -3.233 -2.211 1.00 90.50 80 GLY A N 1
ATOM 635 C CA . GLY A 1 80 ? -13.738 -2.550 -2.307 1.00 90.50 80 GLY A CA 1
ATOM 636 C C . GLY A 1 80 ? -13.915 -1.774 -3.595 1.00 90.50 80 GLY A C 1
ATOM 637 O O . GLY A 1 80 ? -13.466 -2.214 -4.648 1.00 90.50 80 GLY A O 1
ATOM 638 N N . GLU A 1 81 ? -14.574 -0.624 -3.496 1.00 86.81 81 GLU A N 1
ATOM 639 C CA . GLU A 1 81 ? -14.641 0.360 -4.578 1.00 86.81 81 GLU A CA 1
ATOM 640 C C . GLU A 1 81 ? -13.914 1.643 -4.155 1.00 86.81 81 GLU A C 1
ATOM 642 O O . GLU A 1 81 ? -14.158 2.185 -3.067 1.00 86.81 81 GLU A O 1
ATOM 647 N N . MET A 1 82 ? -13.035 2.148 -5.019 1.00 83.38 82 MET A N 1
ATOM 648 C CA . MET A 1 82 ? -12.162 3.299 -4.778 1.00 83.38 82 MET A CA 1
ATOM 649 C C . MET A 1 82 ? -12.970 4.542 -4.402 1.00 83.38 82 MET A C 1
ATOM 651 O O . MET A 1 82 ? -12.598 5.296 -3.498 1.00 83.38 82 MET A O 1
ATOM 655 N N . LYS A 1 83 ? -14.151 4.725 -5.008 1.00 82.31 83 LYS A N 1
ATOM 656 C CA . LYS A 1 83 ? -15.051 5.843 -4.677 1.00 82.31 83 LYS A CA 1
ATOM 657 C C . LYS A 1 83 ? -15.441 5.892 -3.196 1.00 82.31 83 LYS A C 1
ATOM 659 O O . LYS A 1 83 ? -15.660 6.981 -2.663 1.00 82.31 83 LYS A O 1
ATOM 664 N N . TYR A 1 84 ? -15.557 4.747 -2.519 1.00 81.50 84 TYR A N 1
ATOM 665 C CA . TYR A 1 84 ? -15.888 4.711 -1.092 1.00 81.50 84 TYR A CA 1
ATOM 666 C C . TYR A 1 84 ? -14.665 5.005 -0.229 1.00 81.50 84 TYR A C 1
ATOM 668 O O . TYR A 1 84 ? -14.812 5.687 0.785 1.00 81.50 84 TYR A O 1
ATOM 676 N N . LEU A 1 85 ? -13.468 4.579 -0.648 1.00 79.62 85 LEU A N 1
ATOM 677 C CA . LEU A 1 85 ? -12.224 4.941 0.033 1.00 79.62 85 LEU A CA 1
ATOM 678 C C . LEU A 1 85 ? -11.996 6.454 -0.020 1.00 79.62 85 LEU A C 1
ATOM 680 O O . LEU A 1 85 ? -11.761 7.078 1.011 1.00 79.62 85 LEU A O 1
ATOM 684 N N . LEU A 1 86 ? -12.172 7.074 -1.188 1.00 76.44 86 LEU A N 1
ATOM 685 C CA . LEU A 1 86 ? -12.074 8.530 -1.337 1.00 76.44 86 LEU A CA 1
ATOM 686 C C . LEU A 1 86 ? -13.101 9.268 -0.471 1.00 76.44 86 LEU A C 1
ATOM 688 O O . LEU A 1 86 ? -12.787 10.295 0.127 1.00 76.44 86 LEU A O 1
ATOM 692 N N . LYS A 1 87 ? -14.329 8.744 -0.366 1.00 75.88 87 LYS A N 1
ATOM 693 C CA . LYS A 1 87 ? -15.351 9.296 0.537 1.00 75.88 87 LYS A CA 1
ATOM 694 C C . LYS A 1 87 ? -14.965 9.162 2.006 1.00 75.88 87 LYS A C 1
ATOM 696 O O . LYS A 1 87 ? -15.336 10.047 2.772 1.00 75.88 87 LYS A O 1
ATOM 701 N N . LEU A 1 88 ? -14.265 8.094 2.386 1.00 72.19 88 LEU A N 1
ATOM 702 C CA . LEU A 1 88 ? -13.761 7.874 3.742 1.00 72.19 88 LEU A CA 1
ATOM 703 C C . LEU A 1 88 ? -12.620 8.843 4.071 1.00 72.19 88 LEU A C 1
ATOM 705 O O . LEU A 1 88 ? -12.638 9.441 5.138 1.00 72.19 88 LEU A O 1
ATOM 709 N N . ILE A 1 89 ? -11.690 9.062 3.139 1.00 72.06 89 ILE A N 1
ATOM 710 C CA . ILE A 1 89 ? -10.578 10.010 3.311 1.00 72.06 89 ILE A CA 1
ATOM 711 C C . ILE A 1 89 ? -11.091 11.459 3.373 1.00 72.06 89 ILE A C 1
ATOM 713 O O . ILE A 1 89 ? -10.662 12.224 4.229 1.00 72.06 89 ILE A O 1
ATOM 717 N N . LYS A 1 90 ? -12.032 11.840 2.494 1.00 67.94 90 LYS A N 1
ATOM 718 C CA . LYS A 1 90 ? -12.574 13.212 2.429 1.00 67.94 90 LYS A CA 1
ATOM 719 C C . LYS A 1 90 ? -13.538 13.555 3.566 1.00 67.94 90 LYS A C 1
ATOM 721 O O . LYS A 1 90 ? -13.617 14.712 3.964 1.00 67.94 90 LYS A O 1
ATOM 726 N N . ASN A 1 91 ? -14.316 12.591 4.066 1.00 62.81 91 ASN A N 1
ATOM 727 C CA . ASN A 1 91 ? -15.234 12.844 5.176 1.00 62.81 91 ASN A CA 1
ATOM 728 C C . ASN A 1 91 ? -14.543 12.538 6.504 1.00 62.81 91 ASN A C 1
ATOM 730 O O . ASN A 1 91 ? -14.634 11.423 7.008 1.00 62.81 91 ASN A O 1
ATOM 734 N N . HIS A 1 92 ? -13.965 13.565 7.128 1.00 53.81 92 HIS A N 1
ATOM 735 C CA . HIS A 1 92 ? -13.453 13.522 8.505 1.00 53.81 92 HIS A CA 1
ATOM 736 C C . HIS A 1 92 ? -14.508 13.140 9.576 1.00 53.81 92 HIS A C 1
ATOM 738 O O . HIS A 1 92 ? -14.172 12.997 10.749 1.00 53.81 92 HIS A O 1
ATOM 744 N N . MET A 1 93 ? -15.784 12.941 9.210 1.00 48.81 93 MET A N 1
ATOM 745 C CA . MET A 1 93 ? -16.820 12.447 10.122 1.00 48.81 93 MET A CA 1
ATOM 746 C C . MET A 1 93 ? -16.743 10.922 10.295 1.00 48.81 93 MET A C 1
ATOM 748 O O . MET A 1 93 ? -17.315 10.154 9.513 1.00 48.81 93 MET A O 1
ATOM 752 N N . LEU A 1 94 ? -16.090 10.512 11.385 1.00 57.28 94 LEU A N 1
ATOM 753 C CA . LEU A 1 94 ? -15.883 9.134 11.859 1.00 57.28 94 LEU A CA 1
ATOM 754 C C . LEU A 1 94 ? -17.106 8.202 11.699 1.00 57.28 94 LEU A C 1
ATOM 756 O O . LEU A 1 94 ? -16.950 7.042 11.324 1.00 57.28 94 LEU A O 1
ATOM 760 N N . LEU A 1 95 ? -18.330 8.708 11.895 1.00 55.25 95 LEU A N 1
ATOM 761 C CA . LEU A 1 95 ? -19.568 7.919 11.813 1.00 55.25 95 LEU A CA 1
ATOM 762 C C . LEU A 1 95 ? -19.893 7.400 10.399 1.00 55.25 95 LEU A C 1
ATOM 764 O O . LEU A 1 95 ? -20.357 6.269 10.257 1.00 55.25 95 LEU A O 1
ATOM 768 N N . LYS A 1 96 ? -19.639 8.183 9.338 1.00 52.94 96 LYS A N 1
ATOM 769 C CA . LYS A 1 96 ? -19.942 7.763 7.952 1.00 52.94 96 LYS A CA 1
ATOM 770 C C . LYS A 1 96 ? -18.842 6.876 7.363 1.00 52.94 96 LYS A C 1
ATOM 772 O O . LYS A 1 96 ? -19.148 5.970 6.593 1.00 52.94 96 LYS A O 1
ATOM 777 N N . GLY A 1 97 ? -17.584 7.103 7.749 1.00 55.69 97 GLY A N 1
ATOM 778 C CA . GLY A 1 97 ? -16.451 6.251 7.371 1.00 55.69 97 GLY A CA 1
ATOM 779 C C . GLY A 1 97 ? -16.580 4.835 7.938 1.00 55.69 97 GLY A C 1
ATOM 780 O O . GLY A 1 97 ? -16.444 3.859 7.200 1.00 55.69 97 GLY A O 1
ATOM 781 N N . PHE A 1 98 ? -16.954 4.721 9.217 1.00 59.03 98 PHE A N 1
ATOM 782 C CA . PHE A 1 98 ? -17.219 3.436 9.869 1.00 59.03 98 PHE A CA 1
ATOM 783 C C . PHE A 1 98 ? -18.385 2.679 9.213 1.00 59.03 98 PHE A C 1
ATOM 785 O O . PHE A 1 98 ? -18.308 1.470 9.008 1.00 59.03 98 PHE A O 1
ATOM 792 N N . TRP A 1 99 ? -19.421 3.395 8.765 1.00 57.78 99 TRP A N 1
ATOM 793 C CA . TRP A 1 99 ? -20.533 2.816 8.004 1.00 57.78 99 TRP A CA 1
ATOM 794 C C . TRP A 1 99 ? -20.090 2.123 6.705 1.00 57.78 99 TRP A C 1
ATOM 796 O O . TRP A 1 99 ? -20.654 1.092 6.342 1.00 57.78 99 TRP A O 1
ATOM 806 N N . TYR A 1 100 ? -19.072 2.625 5.999 1.00 61.59 100 TYR A N 1
ATOM 807 C CA . TYR A 1 100 ? -18.566 1.967 4.783 1.00 61.59 100 TYR A CA 1
ATOM 808 C C . TYR A 1 100 ? -17.781 0.681 5.069 1.00 61.59 100 TYR A C 1
ATOM 810 O O . TYR A 1 100 ? -17.805 -0.236 4.244 1.00 61.59 100 TYR A O 1
ATOM 818 N N . LEU A 1 101 ? -17.150 0.593 6.243 1.00 60.16 101 LEU A N 1
ATOM 819 C CA . LEU A 1 101 ? -16.525 -0.634 6.738 1.00 60.16 101 LEU A CA 1
ATOM 820 C C . LEU A 1 101 ? -17.589 -1.658 7.164 1.00 60.16 101 LEU A C 1
ATOM 822 O O . LEU A 1 101 ? -17.519 -2.812 6.752 1.00 60.16 101 LEU A O 1
ATOM 826 N N . ILE A 1 102 ? -18.623 -1.230 7.902 1.00 62.00 102 ILE A N 1
ATOM 827 C CA . ILE A 1 102 ? -19.727 -2.107 8.340 1.00 62.00 102 ILE A CA 1
ATOM 828 C C . ILE A 1 102 ? -20.547 -2.625 7.152 1.00 62.00 102 ILE A C 1
ATOM 830 O O . ILE A 1 102 ? -20.906 -3.796 7.106 1.00 62.00 102 ILE A O 1
ATOM 834 N N . THR A 1 103 ? -20.828 -1.775 6.160 1.00 68.19 103 THR A N 1
ATOM 835 C CA . THR A 1 103 ? -21.603 -2.167 4.966 1.00 68.19 103 THR A CA 1
ATOM 836 C C . THR A 1 103 ? -20.822 -3.052 3.991 1.00 68.19 103 THR A C 1
ATOM 838 O O . THR A 1 103 ? -21.361 -3.436 2.955 1.00 68.19 103 THR A O 1
ATOM 841 N N . GLY A 1 104 ? -19.552 -3.365 4.277 1.00 71.44 104 GLY A N 1
ATOM 842 C CA . GLY A 1 104 ? -18.710 -4.227 3.444 1.00 71.44 104 GLY A CA 1
ATOM 843 C C . GLY A 1 104 ? -18.310 -3.618 2.097 1.00 71.44 104 GLY A C 1
ATOM 844 O O . GLY A 1 104 ? -17.741 -4.320 1.260 1.00 71.44 104 GLY A O 1
ATOM 845 N N . LYS A 1 105 ? -18.591 -2.324 1.892 1.00 82.19 105 LYS A N 1
ATOM 846 C CA . LYS A 1 105 ? -18.203 -1.551 0.700 1.00 82.19 105 LYS A CA 1
ATOM 847 C C . LYS A 1 105 ? -16.696 -1.338 0.620 1.00 82.19 105 LYS A C 1
ATOM 849 O O . LYS A 1 105 ? -16.147 -1.215 -0.473 1.00 82.19 105 LYS A O 1
ATOM 854 N N . ILE A 1 106 ? -16.046 -1.319 1.780 1.00 84.94 106 ILE A N 1
ATOM 855 C CA . ILE A 1 106 ? -14.603 -1.454 1.932 1.00 84.94 106 ILE A CA 1
ATOM 856 C C . ILE A 1 106 ? -14.365 -2.591 2.917 1.00 84.94 106 ILE A C 1
ATOM 858 O O . ILE A 1 106 ? -14.983 -2.637 3.980 1.00 84.94 106 ILE A O 1
ATOM 862 N N . LYS A 1 107 ? -13.457 -3.499 2.580 1.00 88.44 107 LYS A N 1
ATOM 863 C CA . LYS A 1 107 ? -12.957 -4.533 3.481 1.00 88.44 107 LYS A CA 1
ATOM 864 C C . LYS A 1 107 ? -11.473 -4.307 3.696 1.00 88.44 107 LYS A C 1
ATOM 866 O O . LYS A 1 107 ? -10.716 -4.196 2.735 1.00 88.44 107 LYS A O 1
ATOM 871 N N . LEU A 1 108 ? -11.076 -4.263 4.959 1.00 90.44 108 LEU A N 1
ATOM 872 C CA . LEU A 1 108 ? -9.682 -4.175 5.367 1.00 90.44 108 LEU A CA 1
ATOM 873 C C . LEU A 1 108 ? -9.252 -5.535 5.912 1.00 90.44 108 LEU A C 1
ATOM 875 O O . LEU A 1 108 ? -9.944 -6.108 6.755 1.00 90.44 108 LEU A O 1
ATOM 879 N N . LYS A 1 109 ? -8.119 -6.049 5.446 1.00 92.81 109 LYS A N 1
ATOM 880 C CA . LYS A 1 109 ? -7.432 -7.206 6.032 1.00 92.81 109 LYS A CA 1
ATOM 881 C C . LYS A 1 109 ? -6.061 -6.767 6.530 1.00 92.81 109 LYS A C 1
ATOM 883 O O . LYS A 1 109 ? -5.491 -5.832 5.978 1.00 92.81 109 LYS A O 1
ATOM 888 N N . GLY A 1 110 ? -5.546 -7.415 7.576 1.00 93.81 110 GLY A N 1
ATOM 889 C CA . GLY A 1 110 ? -4.205 -7.112 8.083 1.00 93.81 110 GLY A CA 1
ATOM 890 C C . GLY A 1 110 ? -4.058 -5.672 8.597 1.00 93.81 110 GLY A C 1
ATOM 891 O O . GLY A 1 110 ? -3.208 -4.911 8.147 1.00 93.81 110 GLY A O 1
ATOM 892 N N . ILE A 1 111 ? -4.907 -5.270 9.553 1.00 90.44 111 ILE A N 1
ATOM 893 C CA . ILE A 1 111 ? -4.962 -3.885 10.068 1.00 90.44 111 ILE A CA 1
ATOM 894 C C . ILE A 1 111 ? -3.595 -3.401 10.578 1.00 90.44 111 ILE A C 1
ATOM 896 O O . ILE A 1 111 ? -3.247 -2.242 10.375 1.00 90.44 111 ILE A O 1
ATOM 900 N N . LYS A 1 112 ? -2.797 -4.276 11.206 1.00 91.69 112 LYS A N 1
ATOM 901 C CA . LYS A 1 112 ? -1.443 -3.927 11.670 1.00 91.69 112 LYS A CA 1
ATOM 902 C C . LYS A 1 112 ? -0.526 -3.520 10.509 1.00 91.69 112 LYS A C 1
ATOM 904 O O . LYS A 1 112 ? 0.155 -2.505 10.629 1.00 91.69 112 LYS A O 1
ATOM 909 N N . GLY A 1 113 ? -0.542 -4.263 9.398 1.00 92.06 113 GLY A N 1
ATOM 910 C CA . GLY A 1 113 ? 0.208 -3.921 8.187 1.00 92.06 113 GLY A CA 1
ATOM 911 C C . GLY A 1 113 ? -0.273 -2.604 7.581 1.00 92.06 113 GLY A C 1
ATOM 912 O O . GLY A 1 113 ? 0.528 -1.710 7.324 1.00 92.06 113 GLY A O 1
ATOM 913 N N . LEU A 1 114 ? -1.593 -2.417 7.481 1.00 91.25 114 LEU A N 1
ATOM 914 C CA . LEU A 1 114 ? -2.187 -1.163 6.999 1.00 91.25 114 LEU A CA 1
ATOM 915 C C . LEU A 1 114 ? -1.813 0.051 7.865 1.00 91.25 114 LEU A C 1
ATOM 917 O O . LEU A 1 114 ? -1.541 1.122 7.331 1.00 91.25 114 LEU A O 1
ATOM 921 N N . LEU A 1 115 ? -1.773 -0.090 9.193 1.00 90.12 115 LEU A N 1
ATOM 922 C CA . LEU A 1 115 ? -1.349 0.986 10.096 1.00 90.12 115 LEU A CA 1
ATOM 923 C C . LEU A 1 115 ? 0.136 1.326 9.926 1.00 90.12 115 LEU A C 1
ATOM 925 O O . LEU A 1 115 ? 0.479 2.508 9.885 1.00 90.12 115 LEU A O 1
ATOM 929 N N . LYS A 1 116 ? 1.009 0.317 9.789 1.00 91.00 116 LYS A N 1
ATOM 930 C CA . LYS A 1 116 ? 2.429 0.535 9.465 1.00 91.00 116 LYS A CA 1
ATOM 931 C C . LYS A 1 116 ? 2.573 1.282 8.140 1.00 91.00 116 LYS A C 1
ATOM 933 O O . LYS A 1 116 ? 3.266 2.293 8.087 1.00 91.00 116 LYS A O 1
ATOM 938 N N . PHE A 1 117 ? 1.847 0.848 7.113 1.00 90.69 117 PHE A N 1
ATOM 939 C CA . PHE A 1 117 ? 1.840 1.498 5.807 1.00 90.69 117 PHE A CA 1
ATOM 940 C C . PHE A 1 117 ? 1.374 2.954 5.878 1.00 90.69 117 PHE A C 1
ATOM 942 O O . PHE A 1 117 ? 2.030 3.842 5.345 1.00 90.69 117 PHE A O 1
ATOM 949 N N . LEU A 1 118 ? 0.288 3.236 6.602 1.00 88.06 118 LEU A N 1
ATOM 950 C CA . LEU A 1 118 ? -0.186 4.607 6.805 1.00 88.06 118 LEU A CA 1
ATOM 951 C C . LEU A 1 118 ? 0.856 5.489 7.503 1.00 88.06 118 LEU A C 1
ATOM 953 O O . LEU A 1 118 ? 0.968 6.666 7.168 1.00 88.06 118 LEU A O 1
ATOM 957 N N . ASN A 1 119 ? 1.620 4.948 8.454 1.00 89.19 119 ASN A N 1
ATOM 958 C CA . ASN A 1 119 ? 2.700 5.690 9.107 1.00 89.19 119 ASN A CA 1
ATOM 959 C C . ASN A 1 119 ? 3.860 5.993 8.149 1.00 89.19 119 ASN A C 1
ATOM 961 O O . ASN A 1 119 ? 4.410 7.090 8.226 1.00 89.19 119 ASN A O 1
ATOM 965 N N . ILE A 1 120 ? 4.186 5.078 7.228 1.00 88.31 120 ILE A N 1
ATOM 966 C CA . ILE A 1 120 ? 5.162 5.322 6.153 1.00 88.31 120 ILE A CA 1
ATOM 967 C C . ILE A 1 120 ? 4.661 6.458 5.256 1.00 88.31 120 ILE A C 1
ATOM 969 O O . ILE A 1 120 ? 5.338 7.472 5.118 1.00 88.31 120 ILE A O 1
ATOM 973 N N . ILE A 1 121 ? 3.441 6.350 4.719 1.00 84.50 121 ILE A N 1
ATOM 974 C CA . ILE A 1 121 ? 2.870 7.361 3.812 1.00 84.50 121 ILE A CA 1
ATOM 975 C C . ILE A 1 121 ? 2.806 8.748 4.464 1.00 84.50 121 ILE A C 1
ATOM 977 O O . ILE A 1 121 ? 3.125 9.741 3.817 1.00 84.50 121 ILE A O 1
ATOM 981 N N . LYS A 1 122 ? 2.447 8.837 5.751 1.00 83.81 122 LYS A N 1
ATOM 982 C CA . LYS A 1 122 ? 2.440 10.111 6.491 1.00 83.81 122 LYS A CA 1
ATOM 983 C C . LYS A 1 122 ? 3.813 10.777 6.553 1.00 83.81 122 LYS A C 1
ATOM 985 O O . LYS A 1 122 ? 3.867 11.998 6.543 1.00 83.81 122 LYS A O 1
ATOM 990 N N . ARG A 1 123 ? 4.893 9.996 6.636 1.00 83.69 123 ARG A N 1
ATOM 991 C CA . ARG A 1 123 ? 6.267 10.516 6.657 1.00 83.69 123 ARG A CA 1
ATOM 992 C C . ARG A 1 123 ? 6.786 10.891 5.273 1.00 83.69 123 ARG A C 1
ATOM 994 O O . ARG A 1 123 ? 7.623 11.771 5.190 1.00 83.69 123 ARG A O 1
ATOM 1001 N N . LEU A 1 124 ? 6.272 10.265 4.212 1.00 77.25 124 LEU A N 1
ATOM 1002 C CA . LEU A 1 124 ? 6.601 10.617 2.824 1.00 77.25 124 LEU A CA 1
ATOM 1003 C C . LEU A 1 124 ? 5.898 11.900 2.337 1.00 77.25 124 LEU A C 1
ATOM 1005 O O . LEU A 1 124 ? 6.284 12.445 1.311 1.00 77.25 124 LEU A O 1
ATOM 1009 N N . ALA A 1 125 ? 4.833 12.341 3.016 1.00 65.00 125 ALA A N 1
ATOM 1010 C CA . ALA A 1 125 ? 4.026 13.507 2.637 1.00 65.00 125 ALA A CA 1
ATOM 1011 C C . ALA A 1 125 ? 4.470 14.830 3.300 1.00 65.00 125 ALA A C 1
ATOM 1013 O O . ALA A 1 125 ? 3.780 15.840 3.145 1.00 65.00 125 ALA A O 1
ATOM 1014 N N . ILE A 1 126 ? 5.564 14.801 4.066 1.00 50.94 126 ILE A N 1
ATOM 1015 C CA . ILE A 1 126 ? 6.211 15.948 4.725 1.00 50.94 126 ILE A CA 1
ATOM 1016 C C . ILE A 1 126 ? 7.473 16.278 3.934 1.00 50.94 126 ILE A C 1
ATOM 1018 O O . ILE A 1 126 ? 7.697 17.483 3.693 1.00 50.94 126 ILE A O 1
#

Secondary structure (DSSP, 8-state):
------SHHHHHHHHHHHHHHTSHHHHHHHHTT-SEEEEEEEETTEEEEEEEEEETTTTEEEEEEES-GGG---SEEEEE-HHHHHHHHH---HHHHHHHHHTTSEEEE-HHHHHHHHHHHHHHT-

Sequence (126 aa):
MGQNLEGIPALLYSVFWQTKAMGFLKEILEDLKVQDLSILLYFRDYKPGCLIILDGDKGVFEIESVDDPSNFEYDGAVFGEMKYLLKLIKNHMLLKGFWYLITGKIKLKGIKGLLKFLNIIKRLAI

Radius of gyration: 14.65 Å; chains: 1; bounding box: 39×31×31 Å

pLDDT: mean 81.8, std 13.02, range [33.38, 96.12]

Foldseek 3Di:
DDDPDDDPLVVVCVLLVVCVVVVNLLVLCVVLVPQKFWEWEEAPQDPFTWIWIAHNVVSDIDIDGHPDPPVDDGLKYKYAHVVLVVVLVPPPPPVVNVVCCVVVNIDMDNVVSVVSVVSSVVSSVD